Protein AF-A0A936QBN9-F1 (afdb_monomer_lite)

Sequence (90 aa):
MLVGLSNGAMVWRQAGLSRLLALPHLLFWGPLQIYLVGYLIDAAKGATPFGPAEIYAAALASINGISLMFDAWDSLRWLRGERAVFRPLR

Radius of gyration: 18.3 Å; chains: 1; bounding box: 53×23×43 Å

Secondary structure (DSSP, 8-state):
-HHHHHHHHHHHHHHHHHHHHHHHHHHHHHHHHHHHHHHHHHHHTTSS---HHHHHHHHHHHHHHHHHHHHHHHHHHHHTT---------

Structure (mmCIF, N/CA/C/O backbone):
data_AF-A0A936QBN9-F1
#
_entry.id   AF-A0A936QBN9-F1
#
loop_
_atom_site.group_PDB
_atom_site.id
_atom_site.type_symbol
_atom_site.label_atom_id
_atom_site.label_alt_id
_atom_site.label_comp_id
_atom_site.label_asym_id
_atom_site.label_entity_id
_atom_site.label_seq_id
_atom_site.pdbx_PDB_ins_code
_atom_site.Cartn_x
_atom_site.Cartn_y
_atom_site.Cartn_z
_atom_site.occupancy
_atom_site.B_iso_or_equiv
_atom_site.auth_seq_id
_atom_site.auth_comp_id
_atom_site.auth_asym_id
_atom_site.auth_atom_id
_atom_site.pdbx_PDB_model_num
ATOM 1 N N . MET A 1 1 ? -32.750 11.614 -0.748 1.00 56.31 1 MET A N 1
ATOM 2 C CA . MET A 1 1 ? -32.533 11.365 0.698 1.00 56.31 1 MET A CA 1
ATOM 3 C C . MET A 1 1 ? -32.502 9.878 1.076 1.00 56.31 1 MET A C 1
ATOM 5 O O . MET A 1 1 ? -31.697 9.529 1.924 1.00 56.31 1 MET A O 1
ATOM 9 N N . LEU A 1 2 ? -33.270 8.983 0.434 1.00 54.81 2 LEU A N 1
ATOM 10 C CA . LEU A 1 2 ? -33.266 7.540 0.756 1.00 54.81 2 LEU A CA 1
ATOM 11 C C . LEU A 1 2 ? -31.948 6.797 0.459 1.00 54.81 2 LEU A C 1
ATOM 13 O O . LEU A 1 2 ? -31.542 5.964 1.256 1.00 54.81 2 LEU A O 1
ATOM 17 N N . VAL A 1 3 ? -31.234 7.133 -0.621 1.00 56.62 3 VAL A N 1
ATOM 18 C CA . VAL A 1 3 ? -29.996 6.424 -1.020 1.00 56.62 3 VAL A CA 1
ATOM 19 C C . VAL A 1 3 ? -28.882 6.539 0.032 1.00 56.62 3 VAL A C 1
ATOM 21 O O . VAL A 1 3 ? -28.174 5.570 0.290 1.00 56.62 3 VAL A O 1
ATOM 24 N N . GLY A 1 4 ? -28.756 7.698 0.691 1.00 57.44 4 GLY A N 1
ATOM 25 C CA . GLY A 1 4 ? -27.766 7.908 1.754 1.00 57.44 4 GLY A CA 1
ATOM 26 C C . GLY A 1 4 ? -28.056 7.091 3.017 1.00 57.44 4 GLY A C 1
ATOM 27 O O . GLY A 1 4 ? -27.128 6.594 3.644 1.00 57.44 4 GLY A O 1
ATOM 28 N N . LEU A 1 5 ? -29.336 6.889 3.346 1.00 57.94 5 LEU A N 1
ATOM 29 C CA . LEU A 1 5 ? -29.775 6.040 4.459 1.00 57.94 5 LEU A CA 1
ATOM 30 C C . LEU A 1 5 ? -29.544 4.555 4.164 1.00 57.94 5 LEU A C 1
ATOM 32 O O . LEU A 1 5 ? -29.050 3.836 5.028 1.00 57.94 5 LEU A O 1
ATOM 36 N N . SER A 1 6 ? -29.837 4.107 2.940 1.00 58.47 6 SER A N 1
ATOM 37 C CA . SER A 1 6 ? -29.607 2.725 2.506 1.00 58.47 6 SER A CA 1
ATOM 38 C C . SER A 1 6 ? -28.120 2.377 2.483 1.00 58.47 6 SER A C 1
ATOM 40 O O . SER A 1 6 ? -27.703 1.385 3.079 1.00 58.47 6 SER A O 1
ATOM 42 N N . ASN A 1 7 ? -27.308 3.229 1.846 1.00 57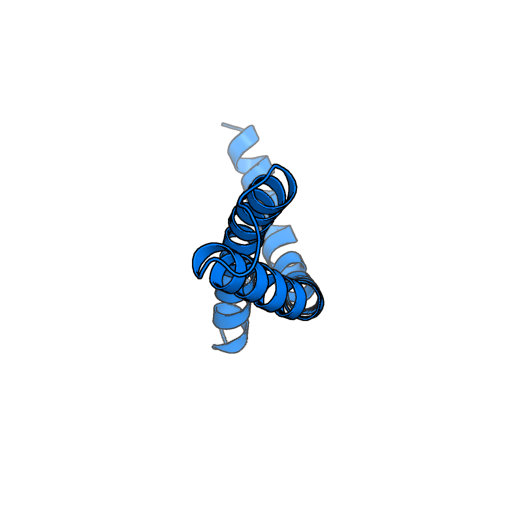.09 7 ASN A N 1
ATOM 43 C CA . ASN A 1 7 ? -25.860 3.045 1.780 1.00 57.09 7 ASN A CA 1
ATOM 44 C C . ASN A 1 7 ? -25.227 3.187 3.166 1.00 57.09 7 ASN A C 1
ATOM 46 O O . ASN A 1 7 ? -24.385 2.377 3.533 1.00 57.09 7 ASN A O 1
ATOM 50 N N . GLY A 1 8 ? -25.688 4.146 3.973 1.00 57.16 8 GLY A N 1
ATOM 51 C CA . GLY A 1 8 ? -25.246 4.314 5.355 1.00 57.16 8 GLY A CA 1
ATOM 52 C C . GLY A 1 8 ? -25.531 3.083 6.218 1.00 57.16 8 GLY A C 1
ATOM 53 O O . GLY A 1 8 ? -24.635 2.614 6.911 1.00 57.16 8 GLY A O 1
ATOM 54 N N . ALA A 1 9 ? -26.731 2.499 6.133 1.00 55.25 9 ALA A N 1
ATOM 55 C CA . ALA A 1 9 ? -27.098 1.287 6.871 1.00 55.25 9 ALA A CA 1
ATOM 56 C C . ALA A 1 9 ? -26.297 0.049 6.426 1.00 55.25 9 ALA A C 1
ATOM 58 O O . ALA A 1 9 ? -25.942 -0.799 7.250 1.00 55.25 9 ALA A O 1
ATOM 59 N N . MET A 1 10 ? -25.982 -0.046 5.132 1.00 54.38 10 MET A N 1
ATOM 60 C CA . MET A 1 10 ? -25.174 -1.129 4.574 1.00 54.38 10 MET A CA 1
ATOM 61 C C . MET A 1 10 ? -23.706 -1.012 5.009 1.00 54.38 10 MET A C 1
ATOM 63 O O . MET A 1 10 ? -23.138 -1.990 5.494 1.00 54.38 10 MET A O 1
ATOM 67 N N . VAL A 1 11 ? -23.142 0.200 4.962 1.00 59.56 11 VAL A N 1
ATOM 68 C CA . VAL A 1 11 ? -21.818 0.531 5.513 1.00 59.56 11 VAL A CA 1
ATOM 69 C C . VAL A 1 11 ? -21.767 0.228 7.012 1.00 59.56 11 VAL A C 1
ATOM 71 O O . VAL A 1 11 ? -20.803 -0.363 7.482 1.00 59.56 11 VAL A O 1
ATOM 74 N N . TRP A 1 12 ? -22.824 0.533 7.766 1.00 52.34 12 TRP A N 1
ATOM 75 C CA . TRP A 1 12 ? -22.870 0.316 9.215 1.00 52.34 12 TRP A CA 1
ATOM 76 C C . TRP A 1 12 ? -22.865 -1.164 9.614 1.00 52.34 12 TRP A C 1
ATOM 78 O O . TRP A 1 12 ? -22.218 -1.545 10.588 1.00 52.34 12 TRP A O 1
ATOM 88 N N . ARG A 1 13 ? -23.546 -2.021 8.842 1.00 52.38 13 ARG A N 1
ATOM 89 C CA . ARG A 1 13 ? -23.606 -3.468 9.100 1.00 52.38 13 ARG A CA 1
ATOM 90 C C . ARG A 1 13 ? -22.388 -4.219 8.548 1.00 52.38 13 ARG A C 1
ATOM 92 O O . ARG A 1 13 ? -22.010 -5.245 9.107 1.00 52.38 13 ARG A O 1
ATOM 99 N N . GLN A 1 14 ? -21.765 -3.711 7.484 1.00 54.28 14 GLN A N 1
ATOM 100 C CA . GLN A 1 14 ? -20.576 -4.312 6.869 1.00 54.28 14 GLN A CA 1
ATOM 101 C C . GLN A 1 14 ? -19.258 -3.827 7.488 1.00 54.28 14 GLN A C 1
ATOM 103 O O . GLN A 1 14 ? -18.303 -4.594 7.479 1.00 54.28 14 GLN A O 1
ATOM 108 N N . ALA A 1 15 ? -19.204 -2.641 8.109 1.00 54.00 15 ALA A N 1
ATOM 109 C CA . ALA A 1 15 ? -17.990 -2.097 8.736 1.00 54.00 15 ALA A CA 1
ATOM 110 C C . ALA A 1 15 ? -17.396 -2.992 9.846 1.00 54.00 15 ALA A C 1
ATOM 112 O O . ALA A 1 15 ? -16.192 -2.979 10.091 1.00 54.00 15 ALA A O 1
ATOM 113 N N . GLY A 1 16 ? -18.227 -3.790 10.527 1.00 51.12 16 GLY A N 1
ATOM 114 C CA . GLY A 1 16 ? -17.765 -4.780 11.509 1.00 51.12 16 GLY A CA 1
ATOM 115 C C . GLY A 1 16 ? -17.199 -6.065 10.886 1.00 51.12 16 GLY A C 1
ATOM 116 O O . GLY A 1 16 ? -16.349 -6.711 11.493 1.00 51.12 16 GLY A O 1
ATOM 117 N N . LEU A 1 17 ? -17.644 -6.421 9.676 1.00 50.31 17 LEU A N 1
ATOM 118 C CA . LEU A 1 17 ? -17.192 -7.592 8.910 1.00 50.31 17 LEU A CA 1
ATOM 119 C C . LEU A 1 17 ? -15.975 -7.266 8.029 1.00 50.31 17 LEU A C 1
ATOM 121 O O . LEU A 1 17 ? -15.083 -8.099 7.893 1.00 50.31 17 LEU A O 1
ATOM 125 N N . SER A 1 18 ? -15.890 -6.046 7.489 1.00 54.31 18 SER A N 1
ATOM 126 C CA . SER A 1 18 ? -14.758 -5.571 6.682 1.00 54.31 18 SER A CA 1
ATOM 127 C C . SER A 1 18 ? -13.461 -5.494 7.491 1.00 54.31 18 SER A C 1
ATOM 129 O O . SER A 1 18 ? -12.408 -5.882 6.998 1.00 54.31 18 SER A O 1
ATOM 131 N N . ARG A 1 19 ? -13.536 -5.095 8.768 1.00 55.75 19 ARG A N 1
ATOM 132 C CA . ARG A 1 19 ? -12.375 -4.976 9.669 1.00 55.75 19 ARG A CA 1
ATOM 133 C C . ARG A 1 19 ? -11.668 -6.298 9.976 1.00 55.75 19 ARG A C 1
ATOM 135 O O . ARG A 1 19 ? -10.464 -6.298 10.201 1.00 55.75 19 ARG A O 1
ATOM 142 N N . LEU A 1 20 ? -12.391 -7.420 9.976 1.00 54.88 20 LEU A N 1
ATOM 143 C CA . LEU A 1 20 ? -11.797 -8.752 10.163 1.00 54.88 20 LEU A CA 1
ATOM 144 C C . LEU A 1 20 ? -11.225 -9.318 8.850 1.00 54.88 20 LEU A C 1
ATOM 146 O O . LEU A 1 20 ? -10.300 -10.124 8.876 1.00 54.88 20 LEU A O 1
ATOM 150 N N . LEU A 1 21 ? -11.772 -8.885 7.710 1.00 58.62 21 LEU A N 1
ATOM 151 C CA . LEU A 1 21 ? -11.336 -9.270 6.364 1.00 58.62 21 LEU A CA 1
ATOM 152 C C . LEU A 1 21 ? -10.127 -8.458 5.867 1.00 58.62 21 LEU A C 1
ATOM 154 O O . LEU A 1 21 ? -9.375 -8.949 5.028 1.00 58.62 21 LEU A O 1
ATOM 158 N N . ALA A 1 22 ? -9.892 -7.266 6.421 1.00 61.94 22 ALA A N 1
ATOM 159 C CA . ALA A 1 22 ? -8.707 -6.451 6.144 1.00 61.94 22 ALA A CA 1
ATOM 160 C C . ALA A 1 22 ? -7.401 -7.111 6.633 1.00 61.94 22 ALA A C 1
ATOM 162 O O . ALA A 1 22 ? -6.358 -6.955 6.009 1.00 61.94 22 ALA A O 1
ATOM 163 N N . LEU A 1 23 ? -7.449 -7.910 7.708 1.00 65.12 23 LEU A N 1
ATOM 164 C CA . LEU A 1 23 ? -6.290 -8.621 8.272 1.00 65.12 23 LEU A CA 1
ATOM 165 C C . LEU A 1 23 ? -5.626 -9.614 7.298 1.00 65.12 23 LEU A C 1
ATOM 167 O O . LEU A 1 23 ? -4.420 -9.495 7.072 1.00 65.12 23 LEU A O 1
ATOM 171 N N . PRO A 1 24 ? -6.350 -10.585 6.703 1.00 68.38 24 PRO A N 1
ATOM 172 C CA . PRO A 1 24 ? -5.756 -11.464 5.703 1.00 68.38 24 PRO A CA 1
ATOM 173 C C . PRO A 1 24 ? -5.313 -10.686 4.458 1.00 68.38 24 PRO A C 1
ATOM 175 O O . PRO A 1 24 ? -4.269 -11.005 3.895 1.00 68.38 24 PRO A O 1
ATOM 178 N N . HIS A 1 25 ? -6.033 -9.632 4.060 1.00 70.44 25 HIS A N 1
ATOM 179 C CA . HIS A 1 25 ? -5.622 -8.786 2.937 1.00 70.44 25 HIS A CA 1
ATOM 180 C C . HIS A 1 25 ? -4.265 -8.110 3.206 1.00 70.44 25 HIS A C 1
ATOM 182 O O . HIS A 1 25 ? -3.348 -8.231 2.397 1.00 70.44 25 HIS A O 1
ATOM 188 N N . LEU A 1 26 ? -4.072 -7.527 4.393 1.00 73.00 26 LEU A N 1
ATOM 189 C CA . LEU A 1 26 ? -2.791 -6.957 4.819 1.00 73.00 26 LEU A CA 1
ATOM 190 C C . LEU A 1 26 ? -1.665 -8.004 4.855 1.00 73.00 26 LEU A C 1
ATOM 192 O O . LEU A 1 26 ? -0.531 -7.707 4.485 1.00 73.00 26 LEU A O 1
ATOM 196 N N . LEU A 1 27 ? -1.978 -9.229 5.289 1.00 79.19 27 LEU A N 1
ATOM 197 C CA . LEU A 1 27 ? -1.013 -10.322 5.418 1.00 79.19 27 LEU A CA 1
ATOM 198 C C . LEU A 1 27 ? -0.479 -10.794 4.057 1.00 79.19 27 LEU A C 1
ATOM 200 O O . LEU A 1 27 ? 0.713 -11.058 3.928 1.00 79.19 27 LEU A O 1
ATOM 204 N N . PHE A 1 28 ? -1.346 -10.895 3.046 1.00 82.00 28 PHE A N 1
ATOM 205 C CA . PHE A 1 28 ? -0.957 -11.352 1.707 1.00 82.00 28 PHE A CA 1
ATOM 206 C C . PHE A 1 28 ? -0.403 -10.222 0.835 1.00 82.00 28 PHE A C 1
ATOM 208 O O . PHE A 1 28 ? 0.583 -10.417 0.125 1.00 82.00 28 PHE A O 1
ATOM 215 N N . TRP A 1 29 ? -1.002 -9.032 0.900 1.00 82.56 29 TRP A N 1
ATOM 216 C CA . TRP A 1 29 ? -0.630 -7.913 0.035 1.00 82.56 29 TRP A CA 1
ATOM 217 C C . TRP A 1 29 ? 0.478 -7.040 0.626 1.00 82.56 29 TRP A C 1
ATOM 219 O O . TRP A 1 29 ? 1.175 -6.372 -0.131 1.00 82.56 29 TRP A O 1
ATOM 229 N N . GLY A 1 30 ? 0.706 -7.076 1.942 1.00 84.44 30 GLY A N 1
ATOM 230 C CA . GLY A 1 30 ? 1.814 -6.372 2.594 1.00 84.44 30 GLY A CA 1
ATOM 231 C C . GLY A 1 30 ? 3.192 -6.790 2.064 1.00 84.44 30 GLY A C 1
ATOM 232 O O . GLY A 1 30 ? 3.946 -5.924 1.620 1.00 84.44 30 GLY A O 1
ATOM 233 N N . PR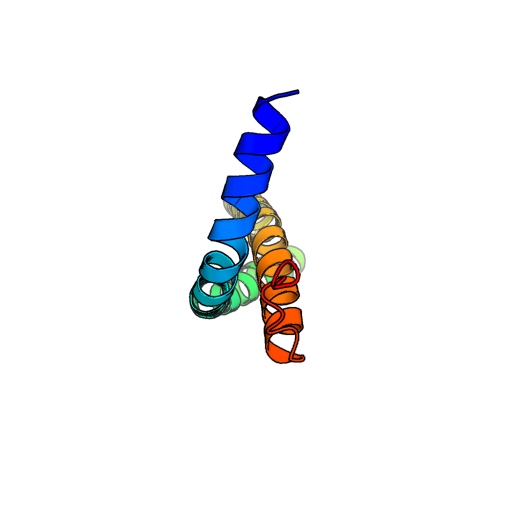O A 1 31 ? 3.527 -8.095 2.024 1.00 87.88 31 PRO A N 1
ATOM 234 C CA . PRO A 1 31 ? 4.781 -8.567 1.437 1.00 87.88 31 PRO A CA 1
ATOM 235 C C . PRO A 1 31 ? 4.922 -8.206 -0.047 1.00 87.88 31 PRO A C 1
ATOM 237 O O . PRO A 1 31 ? 5.991 -7.767 -0.471 1.00 87.88 31 PRO A O 1
ATOM 240 N N . LEU A 1 32 ? 3.841 -8.328 -0.828 1.00 87.50 32 LEU A N 1
ATOM 241 C CA . LEU A 1 32 ? 3.834 -7.951 -2.246 1.00 87.50 32 LEU A CA 1
ATOM 242 C C . LEU A 1 32 ? 4.088 -6.449 -2.430 1.00 87.50 32 LEU A C 1
ATOM 244 O O . LEU A 1 32 ? 4.854 -6.051 -3.303 1.00 87.50 32 LEU A O 1
ATOM 248 N N . GLN A 1 33 ? 3.484 -5.617 -1.582 1.00 89.19 33 GLN A N 1
ATOM 249 C CA . GLN A 1 33 ? 3.684 -4.174 -1.587 1.00 89.19 33 GLN A CA 1
ATOM 250 C C . GLN A 1 33 ? 5.139 -3.809 -1.269 1.00 89.19 33 GLN A C 1
ATOM 252 O O . GLN A 1 33 ? 5.717 -2.968 -1.953 1.00 89.19 33 GLN A O 1
ATOM 257 N N . ILE A 1 34 ? 5.752 -4.463 -0.276 1.00 89.62 34 ILE A N 1
ATOM 258 C CA . ILE A 1 34 ? 7.172 -4.273 0.061 1.00 89.62 34 ILE A CA 1
ATOM 259 C C . ILE A 1 34 ? 8.060 -4.662 -1.126 1.00 89.62 34 ILE A C 1
ATOM 261 O O . ILE A 1 34 ? 8.979 -3.919 -1.471 1.00 89.62 34 ILE A O 1
ATOM 265 N N . TYR A 1 35 ? 7.761 -5.787 -1.782 1.00 89.94 35 TYR A N 1
ATOM 266 C CA . TYR A 1 35 ? 8.492 -6.234 -2.965 1.00 89.94 35 TYR A CA 1
ATOM 267 C C . TYR A 1 35 ? 8.391 -5.233 -4.124 1.00 89.94 35 TYR A C 1
ATOM 269 O O . TYR A 1 35 ? 9.413 -4.853 -4.688 1.00 89.94 35 TYR A O 1
ATOM 277 N N . LEU A 1 36 ? 7.183 -4.757 -4.447 1.00 88.38 36 LEU A N 1
ATOM 278 C CA . LEU A 1 36 ? 6.962 -3.779 -5.519 1.00 88.38 36 LEU A CA 1
ATOM 279 C C . LEU A 1 36 ? 7.692 -2.459 -5.255 1.00 88.38 36 LEU A C 1
ATOM 281 O O . LEU A 1 36 ? 8.305 -1.902 -6.162 1.00 88.38 36 LEU A O 1
ATOM 285 N N . VAL A 1 37 ? 7.661 -1.971 -4.013 1.00 89.00 37 VAL A N 1
ATOM 286 C CA . VAL A 1 37 ? 8.389 -0.757 -3.622 1.00 89.00 37 VAL A CA 1
ATOM 287 C C . VAL A 1 37 ? 9.901 -0.966 -3.746 1.00 89.00 37 VAL A C 1
ATOM 289 O O . VAL A 1 37 ? 10.581 -0.102 -4.292 1.00 89.00 37 VAL A O 1
ATOM 292 N N . GLY A 1 38 ? 10.427 -2.114 -3.305 1.00 89.94 38 GLY A N 1
ATOM 293 C CA . GLY A 1 38 ? 11.843 -2.461 -3.467 1.00 89.94 38 GLY A CA 1
ATOM 294 C C . GLY A 1 38 ? 12.268 -2.521 -4.936 1.00 89.94 38 GLY A C 1
ATOM 295 O O . GLY A 1 38 ? 13.240 -1.877 -5.320 1.00 89.94 38 GLY A O 1
ATOM 296 N N . TYR A 1 39 ? 11.478 -3.201 -5.770 1.00 87.94 39 TYR A N 1
ATOM 297 C CA . TYR A 1 39 ? 11.694 -3.280 -7.215 1.00 87.94 39 TYR A CA 1
ATOM 298 C C . TYR A 1 39 ? 11.732 -1.891 -7.873 1.00 87.94 39 TYR A C 1
ATOM 300 O O . TYR A 1 39 ? 12.641 -1.601 -8.646 1.00 87.94 39 TYR A O 1
ATOM 308 N N . LEU A 1 40 ? 10.800 -0.998 -7.523 1.00 87.81 40 LEU A N 1
ATOM 309 C CA . LEU A 1 40 ? 10.770 0.370 -8.055 1.00 87.81 40 LEU A CA 1
ATOM 310 C C . LEU A 1 40 ? 11.954 1.222 -7.577 1.00 87.81 40 LEU A C 1
ATOM 312 O O . LEU A 1 40 ? 12.468 2.035 -8.344 1.00 87.81 40 LEU A O 1
ATOM 316 N N . ILE A 1 41 ? 12.402 1.042 -6.331 1.00 88.88 41 ILE A N 1
ATOM 317 C CA . ILE A 1 41 ? 13.588 1.724 -5.795 1.00 88.88 41 ILE A CA 1
ATOM 318 C C . ILE A 1 41 ? 14.848 1.277 -6.542 1.00 88.88 41 ILE A C 1
ATOM 320 O O . ILE A 1 41 ? 15.687 2.114 -6.879 1.00 88.88 41 ILE A O 1
ATOM 324 N N . ASP A 1 42 ? 14.992 -0.017 -6.811 1.00 86.94 42 ASP A N 1
ATOM 325 C CA . ASP A 1 42 ? 16.156 -0.548 -7.521 1.00 86.94 42 ASP A CA 1
ATOM 326 C C . ASP A 1 42 ? 16.143 -0.162 -9.008 1.00 86.94 42 ASP A C 1
ATOM 328 O O . ASP A 1 42 ? 17.183 0.227 -9.549 1.00 86.94 42 ASP A O 1
ATOM 332 N N . ALA A 1 43 ? 14.964 -0.131 -9.637 1.00 84.69 43 ALA A N 1
ATOM 333 C CA . ALA A 1 43 ? 14.783 0.431 -10.975 1.00 84.69 43 ALA A CA 1
ATOM 334 C C . ALA A 1 43 ? 15.185 1.918 -11.026 1.00 84.69 43 ALA A C 1
ATOM 336 O O . ALA A 1 43 ? 15.916 2.342 -11.920 1.00 84.69 43 ALA A O 1
ATOM 337 N N . ALA A 1 44 ? 14.792 2.711 -10.022 1.00 81.38 44 ALA A N 1
ATOM 338 C CA . ALA A 1 44 ? 15.147 4.129 -9.929 1.00 81.38 44 ALA A CA 1
ATOM 339 C C . ALA A 1 44 ? 16.653 4.377 -9.719 1.00 81.38 44 ALA A C 1
ATOM 341 O O . ALA A 1 44 ? 17.165 5.418 -10.126 1.00 81.38 44 ALA A O 1
ATOM 342 N N . LYS A 1 45 ? 17.382 3.424 -9.123 1.00 83.44 45 LYS A N 1
ATOM 343 C CA . LYS A 1 45 ? 18.848 3.479 -8.973 1.00 83.44 45 LYS A CA 1
ATOM 344 C C . LYS A 1 45 ? 19.610 3.132 -10.260 1.00 83.44 45 LYS A C 1
ATOM 346 O O . LYS A 1 45 ? 20.837 3.187 -10.259 1.00 83.44 45 LYS A O 1
ATOM 351 N N . GLY A 1 46 ? 18.911 2.794 -11.345 1.00 71.31 46 GLY A N 1
ATOM 352 C CA . GLY A 1 46 ? 19.512 2.493 -12.646 1.00 71.31 46 GLY A CA 1
ATOM 353 C C . GLY A 1 46 ? 19.882 1.024 -12.854 1.00 71.31 46 GLY A C 1
ATOM 354 O O . GLY A 1 46 ? 20.625 0.723 -13.784 1.00 71.31 46 GLY A O 1
ATOM 355 N N . ALA A 1 47 ? 19.380 0.104 -12.019 1.00 64.88 47 ALA A N 1
ATOM 356 C CA . ALA A 1 47 ? 19.606 -1.332 -12.203 1.00 64.88 47 ALA A CA 1
ATOM 357 C C . ALA A 1 47 ? 18.779 -1.926 -13.362 1.00 64.88 47 ALA A C 1
ATOM 359 O O . ALA A 1 47 ? 19.180 -2.933 -13.945 1.00 64.88 47 ALA A O 1
ATOM 360 N N . THR A 1 48 ? 17.655 -1.299 -13.730 1.00 64.69 48 THR A N 1
ATOM 361 C CA . THR A 1 48 ? 16.825 -1.684 -14.881 1.00 64.69 48 THR A CA 1
ATOM 362 C C . THR A 1 48 ? 16.379 -0.454 -15.683 1.00 64.69 48 THR A C 1
ATOM 364 O O . THR A 1 48 ? 16.184 0.619 -15.107 1.00 64.69 48 THR A O 1
ATOM 367 N N . PRO A 1 49 ? 16.218 -0.560 -17.016 1.00 68.12 49 PRO A N 1
ATOM 368 C CA . PRO A 1 49 ? 15.633 0.511 -17.816 1.00 68.12 49 PRO A CA 1
ATOM 369 C C . PRO A 1 49 ? 14.181 0.757 -17.394 1.00 68.12 49 PRO A C 1
ATOM 371 O O . PRO A 1 49 ? 13.393 -0.181 -17.371 1.00 68.12 49 PRO A O 1
ATOM 374 N N . PHE A 1 50 ? 13.814 2.010 -17.111 1.00 74.25 50 PHE A N 1
ATOM 375 C CA . PHE A 1 50 ? 12.426 2.389 -16.825 1.00 74.25 50 PHE A CA 1
ATOM 376 C C . PHE A 1 50 ? 11.558 2.164 -18.071 1.00 74.25 50 PHE A C 1
ATOM 378 O O . PHE A 1 50 ? 11.608 2.936 -19.030 1.00 74.25 50 PHE A O 1
ATOM 385 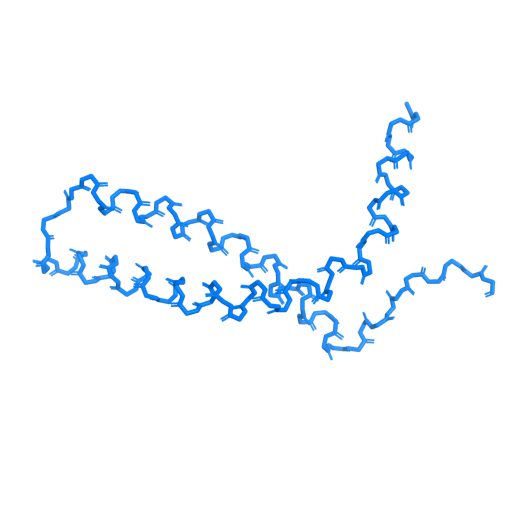N N . GLY A 1 51 ? 10.789 1.081 -18.075 1.00 84.06 51 GLY A N 1
ATOM 386 C CA . GLY A 1 51 ? 9.946 0.656 -19.176 1.00 84.06 51 GLY A CA 1
ATOM 387 C C . GLY A 1 51 ? 8.475 0.513 -18.777 1.00 84.06 51 GLY A C 1
ATOM 388 O O . GLY A 1 51 ? 8.036 0.975 -17.719 1.00 84.06 51 GLY A O 1
ATOM 389 N N . PRO A 1 52 ? 7.668 -0.131 -19.639 1.00 86.38 52 PRO A N 1
ATOM 390 C CA . PRO A 1 52 ? 6.249 -0.352 -19.375 1.00 86.38 52 PRO A CA 1
ATOM 391 C C . PRO A 1 52 ? 5.999 -1.143 -18.085 1.00 86.38 52 PRO A C 1
ATOM 393 O O . PRO A 1 52 ? 5.026 -0.876 -17.38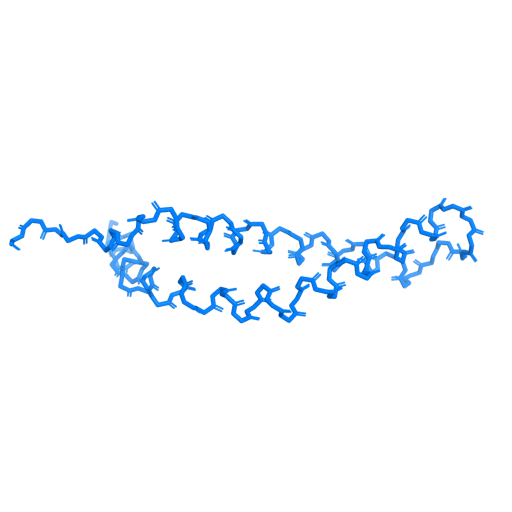4 1.00 86.38 52 PRO A O 1
ATOM 396 N N . ALA A 1 53 ? 6.882 -2.090 -17.750 1.00 85.00 53 ALA A N 1
ATOM 397 C CA . ALA A 1 53 ? 6.768 -2.920 -16.553 1.00 85.00 53 ALA A CA 1
ATOM 398 C C . ALA A 1 53 ? 6.867 -2.088 -15.264 1.00 85.00 53 ALA A C 1
ATOM 400 O O . ALA A 1 53 ? 6.055 -2.260 -14.357 1.00 85.00 53 ALA A O 1
ATOM 401 N N . GLU A 1 54 ? 7.793 -1.134 -15.210 1.00 86.69 54 GLU A N 1
ATOM 402 C CA . GLU A 1 54 ? 7.992 -0.218 -14.089 1.00 86.69 54 GLU A CA 1
ATOM 403 C C . GLU A 1 54 ? 6.805 0.740 -13.933 1.00 86.69 54 GLU A C 1
ATOM 405 O O . GLU A 1 54 ? 6.385 1.020 -12.812 1.00 86.69 54 GLU A O 1
ATOM 410 N N . ILE A 1 55 ? 6.201 1.189 -15.040 1.00 88.75 55 ILE A N 1
ATOM 411 C CA . ILE A 1 55 ? 4.983 2.016 -15.012 1.00 88.75 55 ILE A CA 1
ATOM 412 C C . ILE A 1 55 ? 3.810 1.225 -14.418 1.00 88.75 55 ILE A C 1
ATOM 414 O O . ILE A 1 55 ? 3.114 1.726 -13.530 1.00 88.75 55 ILE A O 1
ATOM 418 N N . TYR A 1 56 ? 3.602 -0.019 -14.862 1.00 89.38 56 TYR A N 1
ATOM 419 C CA . TYR A 1 56 ? 2.570 -0.888 -14.291 1.00 89.38 56 TYR A CA 1
ATOM 420 C C . TYR A 1 56 ? 2.840 -1.201 -12.819 1.00 89.38 56 TYR A C 1
ATOM 422 O O . TYR A 1 56 ? 1.914 -1.141 -12.012 1.00 89.38 56 TYR A O 1
ATOM 430 N N . ALA A 1 57 ? 4.092 -1.476 -12.451 1.00 88.62 57 ALA A N 1
ATOM 431 C CA . ALA A 1 57 ? 4.485 -1.709 -11.068 1.00 88.62 57 ALA A CA 1
ATOM 432 C C . ALA A 1 57 ? 4.248 -0.468 -10.194 1.00 88.62 57 ALA A C 1
ATOM 434 O O . ALA A 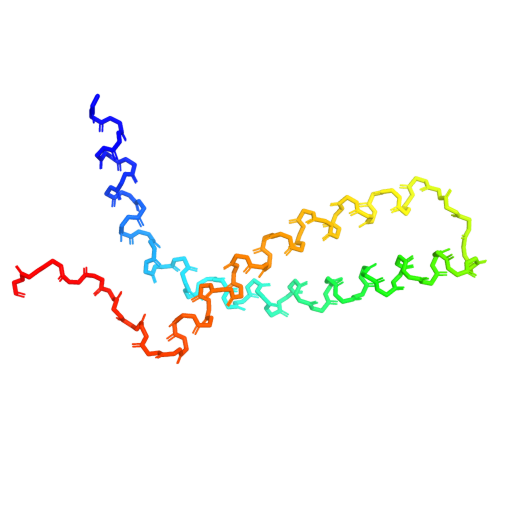1 57 ? 3.738 -0.604 -9.086 1.00 88.62 57 ALA A O 1
ATOM 435 N N . ALA A 1 58 ? 4.532 0.738 -10.694 1.00 88.56 58 ALA A N 1
ATOM 436 C CA . ALA A 1 58 ? 4.285 1.995 -9.989 1.00 88.56 58 ALA A CA 1
ATOM 437 C C . ALA A 1 58 ? 2.790 2.265 -9.793 1.00 88.56 58 ALA A C 1
ATOM 439 O O . ALA A 1 58 ? 2.367 2.641 -8.697 1.00 88.56 58 ALA A O 1
ATOM 440 N N . ALA A 1 59 ? 1.973 2.031 -10.822 1.00 91.75 59 ALA A N 1
ATOM 441 C CA . ALA A 1 59 ? 0.522 2.152 -10.723 1.00 91.75 59 ALA A CA 1
ATOM 442 C C . ALA A 1 59 ? -0.055 1.128 -9.732 1.00 91.75 59 ALA A C 1
ATOM 444 O O . ALA A 1 59 ? -0.824 1.495 -8.843 1.00 91.75 59 ALA A O 1
ATOM 445 N N . LEU A 1 60 ? 0.371 -0.135 -9.836 1.00 91.44 60 LEU A N 1
ATOM 446 C CA . LEU A 1 60 ? -0.043 -1.213 -8.942 1.00 91.44 60 LEU A CA 1
ATOM 447 C C . LEU A 1 60 ? 0.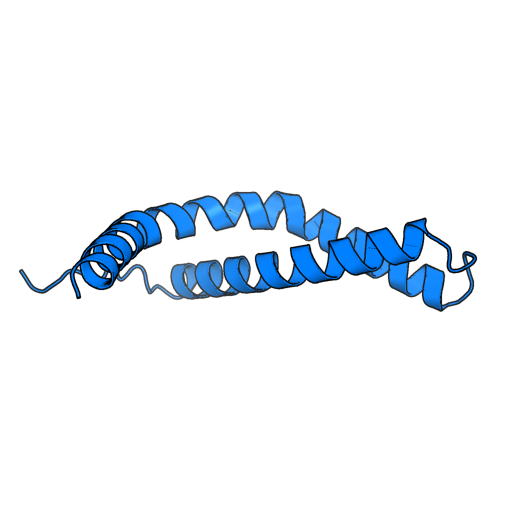358 -0.920 -7.496 1.00 91.44 60 LEU A C 1
ATOM 449 O O . LEU A 1 60 ? -0.490 -0.988 -6.613 1.00 91.44 60 LEU A O 1
ATOM 453 N N . ALA A 1 61 ? 1.612 -0.531 -7.257 1.00 90.12 61 ALA A N 1
ATOM 454 C CA . ALA A 1 61 ? 2.102 -0.164 -5.934 1.00 90.12 61 ALA A CA 1
ATOM 455 C C . ALA A 1 61 ? 1.339 1.038 -5.364 1.00 90.12 61 ALA A C 1
ATOM 457 O O . ALA A 1 61 ? 1.053 1.069 -4.171 1.00 90.12 61 ALA A O 1
ATOM 458 N N . SER A 1 62 ? 0.973 2.016 -6.193 1.00 89.88 62 SER A N 1
ATOM 459 C CA . SER A 1 62 ? 0.236 3.199 -5.736 1.00 89.88 62 SER A CA 1
ATOM 460 C C . SER A 1 62 ? -1.194 2.844 -5.322 1.00 89.88 62 SER A C 1
ATOM 462 O O . SER A 1 62 ? -1.620 3.169 -4.216 1.00 89.88 62 SER A O 1
ATOM 464 N N . ILE A 1 63 ? -1.928 2.129 -6.181 1.00 91.75 63 ILE A N 1
ATOM 465 C CA . ILE A 1 63 ? -3.317 1.717 -5.924 1.00 91.75 63 ILE A CA 1
ATOM 466 C C . ILE A 1 63 ? -3.378 0.764 -4.725 1.00 91.75 63 ILE A C 1
ATOM 468 O O . ILE A 1 63 ? -4.156 0.976 -3.794 1.00 91.75 63 ILE A O 1
ATOM 472 N N . ASN A 1 64 ? -2.525 -0.260 -4.727 1.00 89.62 64 ASN A N 1
ATOM 473 C CA . ASN A 1 64 ? -2.468 -1.250 -3.661 1.00 89.62 64 ASN A CA 1
ATOM 474 C C . ASN A 1 64 ? -1.977 -0.635 -2.342 1.00 89.62 64 ASN A C 1
ATOM 476 O O . ASN A 1 64 ? -2.521 -0.932 -1.285 1.00 89.62 64 ASN A O 1
ATOM 480 N N . GLY A 1 65 ? -1.018 0.293 -2.398 1.00 86.00 65 GLY A N 1
ATOM 481 C CA . GLY A 1 65 ? -0.533 1.029 -1.232 1.00 86.00 65 GLY A CA 1
ATOM 482 C C . GLY A 1 65 ? -1.621 1.868 -0.565 1.00 86.00 65 GLY A C 1
ATOM 483 O O . GLY A 1 65 ? -1.751 1.831 0.656 1.00 86.00 65 GLY A O 1
ATOM 484 N N . ILE A 1 66 ? -2.446 2.571 -1.350 1.00 87.69 66 ILE A N 1
ATOM 485 C CA . ILE A 1 66 ? -3.597 3.320 -0.824 1.00 87.69 66 ILE A CA 1
ATOM 486 C C . ILE A 1 66 ? -4.606 2.365 -0.167 1.00 87.69 66 ILE A C 1
ATOM 488 O O . ILE A 1 66 ? -5.062 2.640 0.943 1.00 87.69 66 ILE A O 1
ATOM 492 N N . SER A 1 67 ? -4.911 1.229 -0.808 1.00 84.00 67 SER A N 1
ATOM 493 C CA . SER A 1 67 ? -5.803 0.202 -0.245 1.00 84.00 67 SER A CA 1
ATOM 494 C C . SER A 1 67 ? -5.279 -0.335 1.091 1.00 84.00 67 SER A C 1
ATOM 496 O O . SER A 1 67 ? -5.986 -0.304 2.097 1.00 84.00 67 SER A O 1
ATOM 498 N N . LEU A 1 68 ? -4.000 -0.723 1.137 1.00 83.69 68 LEU A N 1
ATOM 499 C CA . LEU A 1 68 ? -3.335 -1.195 2.351 1.00 83.69 68 LEU A CA 1
ATOM 500 C C . LEU A 1 68 ? -3.311 -0.141 3.456 1.00 83.69 68 LEU A C 1
ATOM 502 O O . LEU A 1 68 ? -3.374 -0.493 4.629 1.00 83.69 68 LEU A O 1
ATOM 506 N N . MET A 1 69 ? -3.203 1.144 3.113 1.00 82.25 69 MET A N 1
ATOM 507 C CA . MET A 1 69 ? -3.203 2.211 4.109 1.00 82.25 69 MET A CA 1
ATOM 508 C C . MET A 1 69 ? -4.560 2.307 4.814 1.00 82.25 69 MET A C 1
ATOM 510 O O . MET A 1 69 ? -4.602 2.450 6.038 1.00 82.25 69 MET A O 1
ATOM 514 N N . PHE A 1 70 ? -5.661 2.175 4.067 1.00 82.81 70 PHE A N 1
ATOM 515 C CA . PHE A 1 70 ? -7.000 2.096 4.650 1.00 82.81 70 PHE A CA 1
ATOM 516 C C . PHE A 1 70 ? -7.167 0.837 5.508 1.00 82.81 70 PHE A C 1
ATOM 518 O O . PHE A 1 70 ? -7.609 0.946 6.654 1.00 82.81 70 PHE A O 1
ATOM 525 N N . ASP A 1 71 ? -6.726 -0.323 5.017 1.00 78.44 71 ASP A N 1
ATOM 526 C CA . ASP A 1 71 ? -6.806 -1.594 5.746 1.00 78.44 71 ASP A CA 1
ATOM 527 C C . ASP A 1 71 ? -5.968 -1.587 7.035 1.00 78.44 71 ASP A C 1
ATOM 529 O O . ASP A 1 71 ? -6.409 -2.069 8.083 1.00 78.44 71 ASP A O 1
ATOM 533 N N . ALA A 1 72 ? -4.767 -1.002 6.994 1.00 76.00 72 ALA A N 1
ATOM 534 C CA . ALA A 1 72 ? -3.888 -0.853 8.148 1.00 76.00 72 ALA A CA 1
ATOM 535 C C . ALA A 1 72 ? -4.487 0.106 9.179 1.00 76.00 72 ALA A C 1
ATOM 537 O O . ALA A 1 72 ? -4.459 -0.184 10.376 1.00 76.00 72 ALA A O 1
ATOM 538 N N . TRP A 1 73 ? -5.058 1.230 8.735 1.00 77.81 73 TRP A N 1
ATOM 539 C CA . TRP A 1 73 ? -5.712 2.190 9.621 1.00 77.81 73 TRP A CA 1
ATOM 540 C C . TRP A 1 73 ? -6.906 1.565 10.348 1.00 77.81 73 TRP A C 1
ATOM 542 O O . TRP A 1 73 ? -7.042 1.713 11.567 1.00 77.81 73 TRP A O 1
ATOM 552 N N . ASP A 1 74 ? -7.743 0.818 9.629 1.00 71.94 74 ASP A N 1
ATOM 553 C CA . ASP A 1 74 ? -8.887 0.132 10.225 1.00 71.94 74 ASP A CA 1
ATOM 554 C C . ASP A 1 74 ? -8.460 -1.010 11.160 1.00 71.94 74 ASP A C 1
ATOM 556 O O . ASP A 1 74 ? -9.021 -1.158 12.251 1.00 71.94 74 ASP A O 1
ATOM 560 N N . SER A 1 75 ? -7.409 -1.752 10.799 1.00 68.75 75 SER A N 1
ATOM 561 C CA . SER A 1 75 ? -6.822 -2.801 11.643 1.00 68.75 75 SER A CA 1
ATOM 562 C C . SER A 1 75 ? -6.197 -2.234 12.926 1.00 68.75 75 SER A C 1
ATOM 564 O O . SER A 1 75 ? -6.379 -2.796 14.006 1.00 68.75 75 SER A O 1
ATOM 566 N N . LEU A 1 76 ? -5.501 -1.092 12.846 1.00 71.00 76 LEU A N 1
ATOM 567 C CA . LEU A 1 76 ? -4.908 -0.400 13.998 1.00 71.00 76 LEU A CA 1
ATOM 568 C C . LEU A 1 76 ? -5.975 0.133 14.954 1.00 71.00 76 LEU A C 1
ATOM 570 O O . LEU A 1 76 ? -5.824 0.005 16.170 1.00 71.00 76 LEU A O 1
ATOM 574 N N . ARG A 1 77 ? -7.063 0.705 14.426 1.00 69.31 77 ARG A N 1
ATOM 575 C CA . ARG A 1 77 ? -8.219 1.118 15.237 1.00 69.31 77 ARG A CA 1
ATOM 576 C C . ARG A 1 77 ? -8.843 -0.072 15.961 1.00 69.31 77 ARG A C 1
ATOM 578 O O . ARG A 1 77 ? -9.089 0.007 17.163 1.00 69.31 77 ARG A O 1
ATOM 585 N N . TRP A 1 78 ? -9.012 -1.196 15.266 1.00 65.00 78 TRP A N 1
ATOM 586 C CA . TRP A 1 78 ? -9.514 -2.433 15.864 1.00 65.00 78 TRP A CA 1
ATOM 587 C C . TRP A 1 78 ? -8.589 -2.977 16.971 1.00 65.00 78 TRP A C 1
ATOM 589 O O . TRP A 1 78 ? -9.061 -3.298 18.066 1.00 65.00 78 TRP A O 1
ATOM 599 N N . LEU A 1 79 ? -7.270 -3.011 16.735 1.00 65.06 79 LEU A N 1
ATOM 600 C CA . LEU A 1 79 ? -6.260 -3.447 17.713 1.00 65.06 79 LEU A CA 1
ATOM 601 C C . LEU A 1 79 ? -6.185 -2.539 18.947 1.00 65.06 79 LEU A C 1
ATOM 603 O O . LEU A 1 79 ? -5.989 -3.035 20.054 1.00 65.06 79 LEU A O 1
ATOM 607 N N . ARG A 1 80 ? -6.393 -1.225 18.785 1.00 69.00 80 ARG A N 1
ATOM 608 C CA . ARG A 1 80 ? -6.431 -0.240 19.885 1.00 69.00 80 ARG A CA 1
ATOM 609 C C . ARG A 1 80 ? -7.632 -0.391 20.820 1.00 69.00 80 ARG A C 1
ATOM 611 O O . ARG A 1 80 ? -7.810 0.419 21.723 1.00 69.00 80 ARG A O 1
ATOM 618 N N . GLY A 1 81 ? -8.452 -1.422 20.634 1.00 60.69 81 GLY A N 1
ATOM 619 C CA . GLY A 1 81 ? -9.579 -1.685 21.515 1.00 60.69 81 GLY A CA 1
ATOM 620 C C . GLY A 1 81 ? -10.819 -0.873 21.162 1.00 60.69 81 GLY A C 1
ATOM 621 O O . GLY A 1 81 ? -11.829 -1.029 21.847 1.00 60.69 81 GLY A O 1
ATOM 622 N N . GLU A 1 82 ? -10.825 -0.130 20.042 1.00 56.69 82 GLU A N 1
ATOM 623 C CA . GLU A 1 82 ? -12.065 0.292 19.376 1.00 56.69 82 GLU A CA 1
ATOM 624 C C . GLU A 1 82 ? -12.729 -0.931 18.710 1.00 56.69 82 GLU A C 1
ATOM 626 O O . GLU A 1 82 ? -13.048 -0.960 17.523 1.00 56.69 82 GLU A O 1
ATOM 631 N N . ARG A 1 83 ? -13.016 -1.952 19.528 1.00 56.38 83 ARG A N 1
ATOM 632 C CA . ARG A 1 83 ? -14.039 -2.973 19.276 1.00 56.38 83 ARG A CA 1
ATOM 633 C C . ARG A 1 83 ? -15.440 -2.392 19.437 1.00 56.38 83 ARG A C 1
ATOM 635 O O . ARG A 1 83 ? -16.403 -3.150 19.522 1.00 56.38 83 ARG A O 1
ATOM 642 N N . ALA A 1 84 ? -15.546 -1.063 19.515 1.00 50.66 84 ALA A N 1
ATOM 643 C CA . ALA A 1 84 ? -16.776 -0.326 19.360 1.00 50.66 84 ALA A CA 1
ATOM 644 C C . ALA A 1 84 ? -17.339 -0.641 17.968 1.00 50.66 84 ALA A C 1
ATOM 646 O O . ALA A 1 84 ? -17.213 0.115 17.009 1.00 50.66 84 ALA A O 1
ATOM 647 N N . VAL A 1 85 ? -18.025 -1.780 17.884 1.00 53.19 85 VAL A N 1
ATOM 648 C CA . VAL A 1 85 ? -19.334 -1.805 17.260 1.00 53.19 85 VAL A CA 1
ATOM 649 C C . VAL A 1 85 ? -20.023 -0.593 17.856 1.00 53.19 85 VAL A C 1
ATOM 651 O O . VAL A 1 85 ? -20.188 -0.525 19.076 1.00 53.19 85 VAL A O 1
ATOM 654 N N . PHE A 1 86 ? -20.314 0.410 17.034 1.00 48.41 86 PHE A N 1
ATOM 655 C CA . PHE A 1 86 ? -21.226 1.451 17.460 1.00 48.41 86 PHE A CA 1
ATOM 656 C C . PHE A 1 86 ? -22.512 0.712 17.823 1.00 48.41 86 PHE A C 1
ATOM 658 O O . PHE A 1 86 ? -23.265 0.289 16.952 1.00 48.41 86 PHE A O 1
ATOM 665 N N . ARG A 1 87 ? -22.692 0.432 19.112 1.00 51.00 87 ARG A N 1
ATOM 666 C CA . ARG A 1 87 ? -23.934 -0.057 19.670 1.00 51.00 87 ARG A CA 1
ATOM 667 C C . ARG A 1 87 ? -24.773 1.208 19.759 1.00 51.00 87 ARG A C 1
ATOM 669 O O . ARG A 1 87 ? -24.498 2.016 20.648 1.00 51.00 87 ARG A O 1
ATOM 676 N N . PRO A 1 88 ? -25.717 1.465 18.832 1.00 46.31 88 PRO A N 1
ATOM 677 C CA . PRO A 1 88 ? -26.705 2.492 19.106 1.00 46.31 88 PRO A CA 1
ATOM 678 C C . PRO A 1 88 ? -27.334 2.099 20.439 1.00 46.31 88 PRO A C 1
ATOM 680 O O . PRO A 1 88 ? -27.744 0.951 20.609 1.00 46.31 88 PRO A O 1
ATOM 683 N N . LEU A 1 89 ? -27.277 3.014 21.399 1.00 55.19 89 LEU A N 1
ATOM 684 C CA . LEU A 1 89 ? -27.755 2.835 22.762 1.00 55.19 89 LEU A CA 1
ATOM 685 C C . LEU A 1 89 ? -29.103 2.097 22.775 1.00 55.19 89 LEU A C 1
ATOM 687 O O . LEU A 1 89 ? -30.147 2.669 22.467 1.00 55.19 89 LEU A O 1
ATOM 691 N N . ARG A 1 90 ? -29.030 0.811 23.114 1.00 41.97 90 ARG A N 1
ATOM 692 C CA . ARG A 1 90 ? -29.980 0.071 23.938 1.00 41.97 90 ARG A CA 1
ATOM 693 C C . ARG A 1 90 ? -29.185 -0.875 24.829 1.00 41.97 90 ARG A C 1
ATOM 695 O O . ARG A 1 90 ? -28.371 -1.687 24.305 1.00 41.97 90 ARG A O 1
#

Foldseek 3Di:
DVVCVVVVVVCLVCLLVVLVVLVVVCVVVVVVLVVLVVVLVCVVVVPDPPDPVSVVSVVCSVVSVVVNVVSVVSNVCVVVVCPPSVPPDD

pLDDT: mean 71.86, std 14.8, range [41.97, 91.75]